Protein AF-A0A4R1AQC7-F1 (afdb_monomer)

Structure (mmCIF, N/CA/C/O backbone):
data_AF-A0A4R1AQC7-F1
#
_entry.id   AF-A0A4R1AQC7-F1
#
loop_
_atom_site.group_PDB
_atom_site.id
_atom_site.type_symbol
_atom_site.label_atom_id
_atom_site.label_alt_id
_atom_site.label_comp_id
_atom_site.label_asym_id
_atom_site.label_entity_id
_atom_site.label_seq_id
_atom_site.pdbx_PDB_ins_code
_atom_site.Cartn_x
_atom_site.Cartn_y
_atom_site.Cartn_z
_atom_site.occupancy
_atom_site.B_iso_or_equiv
_atom_site.auth_seq_id
_atom_site.auth_comp_id
_atom_site.auth_asym_id
_atom_site.auth_atom_id
_atom_site.pdbx_PDB_model_num
ATOM 1 N N . GLU A 1 1 ? 41.874 15.447 -10.967 1.00 40.44 1 GLU A N 1
ATOM 2 C CA . GLU A 1 1 ? 40.678 14.949 -11.677 1.00 40.44 1 GLU A CA 1
ATOM 3 C C . GLU A 1 1 ? 39.441 15.457 -10.962 1.00 40.44 1 GLU A C 1
ATOM 5 O O . GLU A 1 1 ? 39.412 15.425 -9.738 1.00 40.44 1 GLU A O 1
ATOM 10 N N . MET A 1 2 ? 38.472 15.997 -11.699 1.00 49.53 2 MET A N 1
ATOM 11 C CA . MET A 1 2 ? 37.183 16.425 -11.159 1.00 49.53 2 MET A CA 1
ATOM 12 C C . MET A 1 2 ? 36.176 15.340 -11.543 1.00 49.53 2 MET A C 1
ATOM 14 O O . MET A 1 2 ? 35.836 15.215 -12.717 1.00 49.53 2 MET A O 1
ATOM 18 N N . PHE A 1 3 ? 35.763 14.518 -10.577 1.00 52.41 3 PHE A N 1
ATOM 19 C CA . PHE A 1 3 ? 34.651 13.590 -10.767 1.00 52.41 3 PHE A CA 1
ATOM 20 C C . PHE A 1 3 ? 33.378 14.428 -10.883 1.00 52.41 3 PHE A C 1
ATOM 22 O O . PHE A 1 3 ? 32.837 14.899 -9.884 1.00 52.41 3 PHE A O 1
ATOM 29 N N . LEU A 1 4 ? 32.926 14.657 -12.114 1.00 52.84 4 LEU A N 1
ATOM 30 C CA . LEU A 1 4 ? 31.538 15.016 -12.362 1.00 52.84 4 LEU A CA 1
ATOM 31 C C . LEU A 1 4 ? 30.718 13.801 -11.928 1.00 52.84 4 LEU A C 1
ATOM 33 O O . LEU A 1 4 ? 30.653 12.809 -12.651 1.00 52.84 4 LEU A O 1
ATOM 37 N N . LEU A 1 5 ? 30.157 13.859 -10.718 1.00 58.72 5 LEU A N 1
ATOM 38 C CA . LEU A 1 5 ? 29.007 13.039 -10.357 1.00 58.72 5 LEU A CA 1
ATOM 39 C C . LEU A 1 5 ? 27.974 13.320 -11.445 1.00 58.72 5 LEU A C 1
ATOM 41 O O . LEU A 1 5 ? 27.468 14.440 -11.541 1.00 58.72 5 LEU A O 1
ATOM 45 N N . GLY A 1 6 ? 27.785 12.358 -12.350 1.00 58.38 6 GLY A N 1
ATOM 46 C CA . GLY A 1 6 ? 26.779 12.468 -13.391 1.00 58.38 6 GLY A CA 1
ATOM 47 C C . GLY A 1 6 ? 25.453 12.828 -12.735 1.00 58.38 6 GLY A C 1
ATOM 48 O O . GLY A 1 6 ? 25.164 12.364 -11.633 1.00 58.38 6 GLY A O 1
ATOM 49 N N . HIS A 1 7 ? 24.672 13.684 -13.388 1.00 61.81 7 HIS A N 1
ATOM 50 C CA . HIS A 1 7 ? 23.261 13.855 -13.066 1.00 61.81 7 HIS A CA 1
ATOM 51 C C . HIS A 1 7 ? 22.540 12.523 -13.335 1.00 61.81 7 HIS A C 1
ATOM 53 O O . HIS A 1 7 ? 21.817 12.393 -14.318 1.00 61.81 7 HIS A O 1
ATOM 59 N N . GLU A 1 8 ? 22.771 11.505 -12.507 1.00 58.66 8 GLU A N 1
ATOM 60 C CA . GLU A 1 8 ? 21.812 10.426 -12.369 1.00 58.66 8 GLU A CA 1
ATOM 61 C C . GLU A 1 8 ? 20.559 11.101 -11.824 1.00 58.66 8 GLU A C 1
ATOM 63 O O . GLU A 1 8 ? 20.579 11.731 -10.760 1.00 58.66 8 GLU A O 1
ATOM 68 N N . SER A 1 9 ? 19.503 11.104 -12.639 1.00 62.69 9 SER A N 1
ATOM 69 C CA . SER A 1 9 ? 18.201 11.552 -12.173 1.00 62.69 9 SER A CA 1
ATOM 70 C C . SER A 1 9 ? 17.899 10.755 -10.912 1.00 62.69 9 SER A C 1
ATOM 72 O O . SER A 1 9 ? 17.998 9.534 -10.933 1.00 62.69 9 SER A O 1
ATOM 74 N N . ILE A 1 10 ? 17.564 11.441 -9.817 1.00 67.81 10 ILE A N 1
ATOM 75 C CA . ILE A 1 10 ? 17.214 10.797 -8.538 1.00 67.81 10 ILE A CA 1
ATOM 76 C C . ILE A 1 10 ? 16.074 9.778 -8.739 1.00 67.81 10 ILE A C 1
ATOM 78 O O . ILE A 1 10 ? 15.950 8.841 -7.959 1.00 67.81 10 ILE A O 1
ATOM 82 N N . CYS A 1 11 ? 15.254 9.995 -9.771 1.00 67.81 11 CYS A N 1
ATOM 83 C CA . CYS A 1 11 ? 14.175 9.134 -10.229 1.00 67.81 11 CYS A CA 1
ATOM 84 C C . CYS A 1 11 ? 13.887 9.481 -11.704 1.00 67.81 11 CYS A C 1
ATOM 86 O O . CYS A 1 11 ? 13.842 10.676 -12.034 1.00 67.81 11 CYS A O 1
ATOM 88 N N . ASP A 1 12 ? 13.744 8.516 -12.611 1.00 84.25 12 ASP A N 1
ATOM 89 C CA . ASP A 1 12 ? 13.286 8.802 -13.983 1.00 84.25 12 ASP A CA 1
ATOM 90 C C . ASP A 1 12 ? 11.748 8.893 -14.077 1.00 84.25 12 ASP A C 1
ATOM 92 O O . ASP A 1 12 ? 1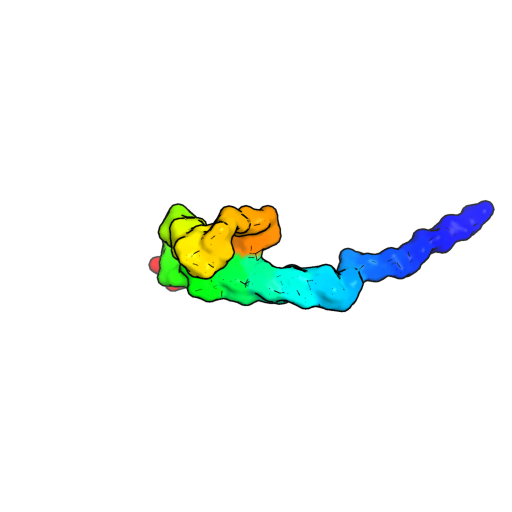1.024 8.602 -13.125 1.00 84.25 12 ASP A O 1
ATOM 96 N N . SER A 1 13 ? 11.212 9.372 -15.206 1.00 87.94 13 SER A N 1
ATOM 97 C CA . SER A 1 13 ? 9.757 9.554 -15.342 1.00 87.94 13 SER A CA 1
ATOM 98 C C . SER A 1 13 ? 8.983 8.243 -15.203 1.00 87.94 13 SER A C 1
ATOM 100 O O . SER A 1 13 ? 7.879 8.245 -14.674 1.00 87.94 13 SER A O 1
ATOM 102 N N . ASN A 1 14 ? 9.564 7.131 -15.651 1.00 90.38 14 ASN A N 1
ATOM 103 C CA . ASN A 1 14 ? 8.936 5.822 -15.562 1.00 90.38 14 ASN A CA 1
ATOM 104 C C . ASN A 1 14 ? 8.946 5.308 -14.114 1.00 90.38 14 ASN A C 1
ATOM 106 O O . ASN A 1 14 ? 7.958 4.744 -13.656 1.00 90.38 14 ASN A O 1
A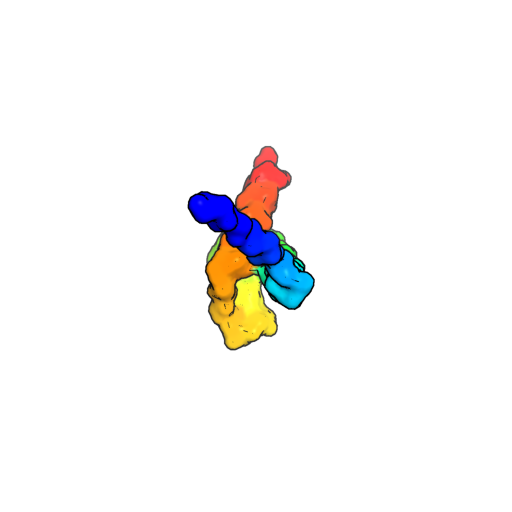TOM 110 N N . GLU A 1 15 ? 10.024 5.548 -13.369 1.00 88.88 15 GLU A N 1
ATOM 111 C CA . GLU A 1 15 ? 10.076 5.259 -11.933 1.00 88.88 15 GLU A CA 1
ATOM 112 C C . GLU A 1 15 ? 9.046 6.086 -11.143 1.00 88.88 15 GLU A C 1
ATOM 114 O O . GLU A 1 15 ? 8.386 5.553 -10.250 1.00 88.88 15 GLU A O 1
ATOM 119 N N . MET A 1 16 ? 8.833 7.357 -11.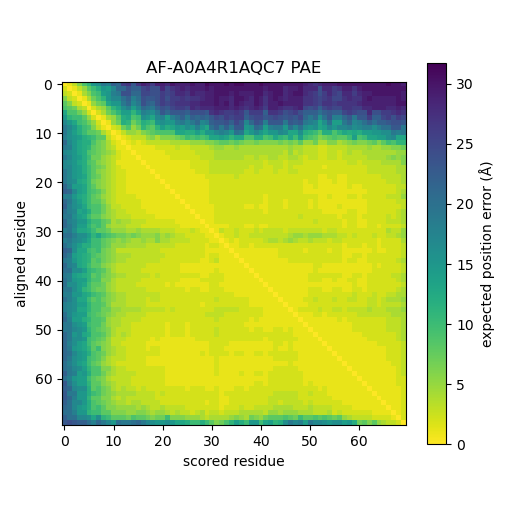509 1.00 90.81 16 MET A N 1
ATOM 120 C CA . MET A 1 16 ? 7.788 8.196 -10.906 1.00 90.81 16 MET A CA 1
ATOM 121 C C . MET A 1 16 ? 6.377 7.678 -11.199 1.00 90.81 16 MET A C 1
ATOM 123 O O . MET A 1 16 ? 5.538 7.676 -10.298 1.00 90.81 16 MET A O 1
ATOM 127 N N . ASP A 1 17 ? 6.118 7.223 -12.427 1.00 94.88 17 ASP A N 1
ATOM 128 C CA . ASP A 1 17 ? 4.827 6.639 -12.803 1.00 94.88 17 ASP A CA 1
ATOM 129 C C . ASP A 1 17 ? 4.555 5.349 -12.011 1.00 94.88 17 ASP A C 1
ATOM 131 O O . ASP A 1 17 ? 3.460 5.172 -11.478 1.00 94.88 17 ASP A O 1
ATOM 135 N N . ILE A 1 18 ? 5.565 4.484 -11.850 1.00 94.62 18 ILE A N 1
ATOM 136 C CA . ILE A 1 18 ? 5.463 3.270 -11.022 1.00 94.62 18 ILE A CA 1
ATOM 137 C C . ILE A 1 18 ? 5.137 3.639 -9.572 1.00 94.62 18 ILE A C 1
ATOM 139 O O . ILE A 1 18 ? 4.182 3.114 -9.003 1.00 94.62 18 ILE A O 1
ATOM 143 N N . TYR A 1 19 ? 5.888 4.572 -8.984 1.00 94.00 19 TYR A N 1
ATOM 144 C CA . TYR A 1 19 ? 5.683 4.989 -7.597 1.00 94.00 19 TYR A CA 1
ATOM 145 C C . TYR A 1 19 ? 4.295 5.605 -7.376 1.00 94.00 19 TYR A C 1
ATOM 147 O O . TYR A 1 19 ? 3.662 5.395 -6.338 1.00 94.00 19 TYR A O 1
ATOM 155 N N . TRP A 1 20 ? 3.798 6.354 -8.365 1.00 96.12 20 TRP A N 1
ATOM 156 C CA . TRP A 1 20 ? 2.455 6.923 -8.339 1.00 96.12 20 TRP A CA 1
ATOM 157 C C . TRP A 1 20 ? 1.370 5.842 -8.363 1.00 96.12 20 TRP A C 1
ATOM 159 O O . TRP A 1 20 ? 0.452 5.882 -7.541 1.00 96.12 20 TRP A O 1
ATOM 169 N N . GLU A 1 21 ? 1.489 4.847 -9.243 1.00 97.50 21 GLU A N 1
ATOM 170 C CA . GLU A 1 21 ? 0.552 3.718 -9.305 1.00 97.50 21 GLU A CA 1
ATOM 171 C C . GLU A 1 21 ? 0.551 2.897 -8.006 1.00 97.50 21 GLU A C 1
ATOM 173 O O . GLU A 1 21 ? -0.514 2.535 -7.496 1.00 97.50 21 GLU A O 1
ATOM 178 N N . GLU A 1 22 ? 1.722 2.658 -7.412 1.00 97.62 22 GLU A N 1
ATOM 179 C CA . GLU A 1 22 ? 1.859 1.972 -6.120 1.00 97.62 22 GLU A CA 1
ATOM 180 C C . GLU A 1 22 ? 1.150 2.738 -4.991 1.00 97.62 22 GLU A C 1
ATOM 182 O O . GLU A 1 22 ? 0.420 2.151 -4.183 1.00 97.62 22 GLU A O 1
ATOM 187 N N . LEU A 1 23 ? 1.313 4.064 -4.959 1.00 97.75 23 LEU A N 1
ATOM 188 C CA . LEU A 1 23 ? 0.668 4.941 -3.983 1.00 97.75 23 LEU A CA 1
ATOM 189 C C . LEU A 1 23 ? -0.856 4.933 -4.134 1.00 97.75 23 LEU A C 1
ATOM 191 O O . LEU A 1 23 ? -1.581 4.792 -3.141 1.00 97.75 23 LEU A O 1
ATOM 195 N N . ILE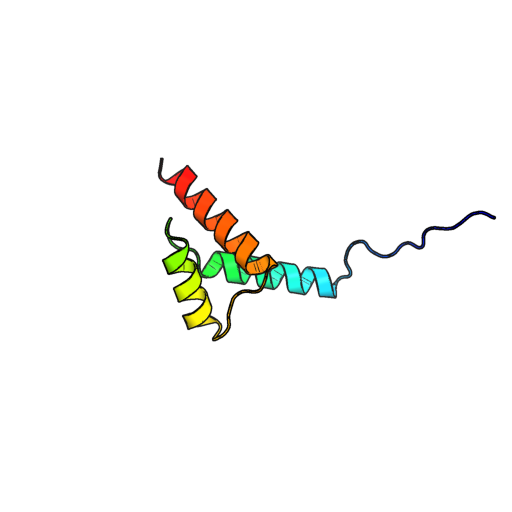 A 1 24 ? -1.356 5.056 -5.365 1.00 97.94 24 ILE A N 1
ATOM 196 C CA . ILE A 1 24 ? -2.793 5.040 -5.645 1.00 97.94 24 ILE A CA 1
ATOM 197 C C . ILE A 1 24 ? -3.393 3.682 -5.286 1.00 97.94 24 ILE A C 1
ATOM 199 O O . ILE A 1 24 ? -4.397 3.639 -4.570 1.00 97.94 24 ILE A O 1
ATOM 203 N N . THR A 1 25 ? -2.754 2.585 -5.691 1.00 97.69 25 THR A N 1
ATOM 204 C CA . THR A 1 25 ? -3.210 1.221 -5.385 1.00 97.69 25 THR A CA 1
ATOM 205 C C . THR A 1 25 ? -3.310 1.005 -3.873 1.00 97.69 25 THR A C 1
ATOM 207 O O . THR A 1 25 ? -4.340 0.548 -3.372 1.00 97.69 25 THR A O 1
ATOM 210 N N . ALA A 1 26 ? -2.286 1.407 -3.114 1.00 97.88 26 ALA A N 1
ATOM 211 C CA . ALA A 1 26 ? -2.301 1.328 -1.656 1.00 97.88 26 ALA A CA 1
ATOM 212 C C . ALA A 1 26 ? -3.428 2.168 -1.021 1.00 97.88 26 ALA A C 1
ATOM 214 O O . ALA A 1 26 ? -4.094 1.706 -0.093 1.00 97.88 26 ALA A O 1
ATOM 215 N N . SER A 1 27 ? -3.688 3.376 -1.533 1.00 96.88 27 SER A N 1
ATOM 216 C CA . SER A 1 27 ? -4.760 4.245 -1.019 1.00 96.88 27 SER A CA 1
ATOM 217 C C . SER A 1 27 ? -6.162 3.659 -1.234 1.00 96.88 27 SER A C 1
ATOM 219 O O . SER A 1 27 ? -7.077 3.869 -0.433 1.00 96.88 27 SER A O 1
ATOM 221 N N . GLN A 1 28 ? -6.351 2.894 -2.311 1.00 96.19 28 GLN A N 1
ATOM 222 C CA . GLN A 1 28 ? -7.649 2.325 -2.661 1.00 96.19 28 GLN A CA 1
ATOM 223 C C . GLN A 1 28 ? -8.030 1.150 -1.761 1.00 96.19 28 GLN A C 1
ATOM 225 O O . GLN A 1 28 ? -9.209 1.013 -1.438 1.00 96.19 28 GLN A O 1
ATOM 230 N N . VAL A 1 29 ? -7.065 0.356 -1.300 1.00 96.56 29 VAL A N 1
ATOM 231 C CA . VAL A 1 29 ? -7.325 -0.860 -0.506 1.00 96.56 29 VAL A CA 1
ATOM 232 C C . VAL A 1 29 ? -7.471 -0.579 0.992 1.00 96.56 29 VAL A C 1
ATOM 234 O O . VAL A 1 29 ? -8.092 -1.357 1.722 1.00 96.56 29 VAL A O 1
ATOM 237 N N . VAL A 1 30 ? -6.923 0.539 1.476 1.00 97.00 30 VAL A N 1
ATOM 238 C CA . VAL A 1 30 ? -7.026 0.938 2.882 1.00 97.00 30 VAL A CA 1
ATOM 239 C C . VAL A 1 30 ? -8.364 1.639 3.116 1.00 97.00 30 VAL A C 1
ATOM 241 O O . VAL A 1 30 ? -8.634 2.708 2.578 1.00 97.00 30 VAL A O 1
ATOM 244 N N . LYS A 1 31 ? -9.225 1.008 3.921 1.00 94.25 31 LYS A N 1
ATOM 245 C CA . LYS A 1 31 ? -10.567 1.513 4.280 1.00 94.25 31 LYS A CA 1
ATOM 246 C C . LYS A 1 31 ? -10.818 1.583 5.786 1.00 94.25 31 LYS A C 1
ATOM 248 O O . LYS A 1 31 ? -11.914 1.931 6.213 1.00 94.25 31 LYS A O 1
ATOM 253 N N . SER A 1 32 ? -9.849 1.158 6.593 1.00 92.75 32 SER A N 1
ATOM 254 C CA . SER A 1 32 ? -9.995 1.042 8.043 1.00 92.75 32 SER A CA 1
ATOM 255 C C . SER A 1 32 ? -8.636 1.070 8.736 1.00 92.75 32 SER A C 1
ATOM 257 O O . SER A 1 32 ? -7.593 1.021 8.088 1.00 92.75 32 SER A O 1
ATOM 259 N N . THR A 1 33 ? -8.662 1.059 10.065 1.00 96.19 33 THR A N 1
ATOM 260 C CA . THR A 1 33 ? -7.484 0.991 10.939 1.00 96.19 33 THR A CA 1
ATOM 261 C C . THR A 1 33 ? -6.823 -0.395 11.000 1.00 96.19 33 THR A C 1
ATOM 263 O O . THR A 1 33 ? -5.824 -0.563 11.697 1.00 96.19 33 THR A O 1
ATOM 266 N N . SER A 1 34 ? -7.349 -1.407 10.296 1.00 97.44 34 SER A N 1
ATOM 267 C CA . SER A 1 34 ? -6.786 -2.764 10.291 1.00 97.44 34 SER A CA 1
ATOM 268 C C . SER A 1 34 ? -5.815 -2.976 9.129 1.00 97.44 34 SER A C 1
ATOM 270 O O . SER A 1 34 ? -6.220 -3.076 7.968 1.00 97.44 34 SER A O 1
ATOM 272 N N . LEU A 1 35 ? -4.530 -3.119 9.465 1.00 97.50 35 LEU A N 1
ATOM 273 C CA . LEU A 1 35 ? -3.474 -3.453 8.507 1.00 97.50 35 LEU A CA 1
ATOM 274 C C . LEU A 1 35 ? -3.697 -4.821 7.852 1.00 97.50 35 LEU A C 1
ATOM 276 O O . LEU A 1 35 ? -3.510 -4.966 6.648 1.00 97.50 35 LEU A O 1
ATOM 280 N N . GLU A 1 36 ? -4.120 -5.818 8.628 1.00 97.75 36 GLU A N 1
ATOM 281 C CA . GLU A 1 36 ? -4.365 -7.165 8.111 1.00 97.75 36 GLU A CA 1
ATOM 282 C C . GLU A 1 36 ? -5.498 -7.165 7.081 1.00 97.75 36 GLU A C 1
ATOM 284 O O . GLU A 1 36 ? -5.338 -7.716 5.992 1.00 97.75 36 GLU A O 1
ATOM 289 N N . ASN A 1 37 ? -6.594 -6.451 7.364 1.00 97.44 37 ASN A N 1
ATOM 290 C CA . ASN A 1 37 ? -7.696 -6.315 6.412 1.00 97.44 37 ASN A CA 1
ATOM 291 C C . ASN A 1 37 ? -7.246 -5.601 5.134 1.00 97.44 37 ASN A C 1
ATOM 293 O O . ASN A 1 37 ? -7.595 -6.044 4.046 1.00 97.44 37 ASN A O 1
ATOM 297 N N . ALA A 1 38 ? -6.451 -4.532 5.247 1.00 97.69 38 ALA A N 1
ATOM 298 C CA . ALA A 1 38 ? -5.935 -3.821 4.079 1.00 97.69 38 ALA A CA 1
ATOM 299 C C . ALA A 1 38 ? -5.037 -4.714 3.204 1.00 97.69 38 ALA A C 1
ATOM 301 O O . ALA A 1 38 ? -5.166 -4.706 1.982 1.00 97.69 38 ALA A O 1
ATOM 302 N N . ILE A 1 39 ? -4.175 -5.533 3.817 1.00 97.94 39 ILE A N 1
ATOM 303 C CA . ILE A 1 39 ? -3.333 -6.500 3.098 1.00 97.94 39 ILE A CA 1
ATOM 304 C C . ILE A 1 39 ? -4.194 -7.573 2.415 1.00 97.94 39 ILE A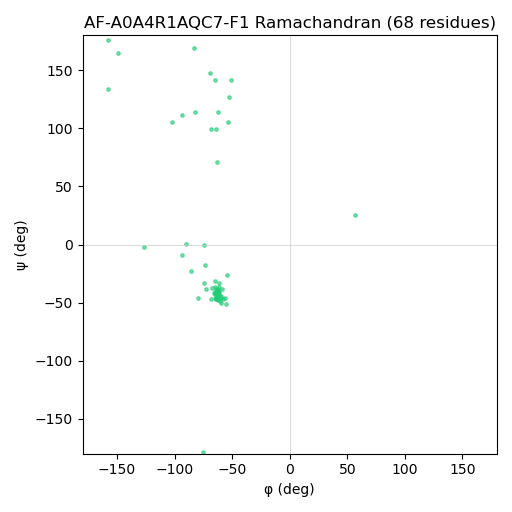 C 1
ATOM 306 O O . ILE A 1 39 ? -3.931 -7.933 1.268 1.00 97.94 39 ILE A O 1
ATOM 310 N N . VAL A 1 40 ? -5.230 -8.081 3.086 1.00 97.81 40 VAL A N 1
ATOM 311 C CA . VAL A 1 40 ? -6.160 -9.055 2.492 1.00 97.81 40 VAL A CA 1
ATOM 312 C C . VAL A 1 40 ? -6.900 -8.448 1.296 1.00 97.81 40 VAL A C 1
ATOM 314 O O . VAL A 1 40 ? -6.938 -9.080 0.239 1.00 97.81 40 VAL A O 1
ATOM 317 N N . SER A 1 41 ? -7.419 -7.223 1.421 1.00 97.62 41 SER A N 1
ATOM 318 C CA . SER A 1 41 ? -8.060 -6.496 0.316 1.00 97.62 41 SER A CA 1
ATOM 319 C C . SER A 1 41 ? -7.099 -6.283 -0.851 1.00 97.62 41 SER A C 1
ATOM 321 O O . SER A 1 41 ? -7.447 -6.584 -1.991 1.00 97.62 41 SER A O 1
ATOM 323 N N . PHE A 1 42 ? -5.854 -5.882 -0.569 1.00 98.25 42 PHE A N 1
ATOM 324 C CA . PHE A 1 42 ? -4.826 -5.715 -1.594 1.00 98.25 42 PHE A CA 1
ATOM 325 C C . PHE A 1 42 ? -4.623 -6.987 -2.415 1.00 98.25 42 PHE A C 1
ATOM 327 O O . PHE A 1 42 ? -4.685 -6.946 -3.645 1.00 98.25 42 PHE A O 1
ATOM 334 N N . LYS A 1 43 ? -4.427 -8.131 -1.747 1.00 97.88 43 LYS A N 1
ATOM 335 C CA . LYS A 1 43 ? -4.228 -9.420 -2.427 1.00 97.88 43 LYS A CA 1
ATOM 336 C C . LYS A 1 43 ? -5.470 -9.855 -3.199 1.00 97.88 43 LYS A C 1
ATOM 338 O O . LYS A 1 43 ? -5.354 -10.438 -4.279 1.00 97.88 43 LYS A O 1
ATOM 343 N N . ALA A 1 44 ? -6.658 -9.586 -2.660 1.00 97.12 44 ALA A N 1
ATOM 344 C CA . ALA A 1 44 ? -7.918 -9.932 -3.302 1.00 97.12 44 ALA A CA 1
ATOM 345 C C . ALA A 1 44 ? -8.133 -9.154 -4.610 1.00 97.12 44 ALA A C 1
ATOM 347 O O . ALA A 1 44 ? -8.564 -9.759 -5.596 1.00 97.12 44 ALA A O 1
ATOM 348 N N . GLU A 1 45 ? -7.806 -7.862 -4.631 1.00 96.75 45 GLU A N 1
ATOM 349 C CA . GLU A 1 45 ? -7.982 -6.976 -5.787 1.00 96.75 45 GLU A CA 1
ATOM 350 C C . GLU A 1 45 ? -6.862 -7.151 -6.823 1.00 96.75 45 GLU A C 1
ATOM 352 O O . GLU A 1 45 ? -7.145 -7.346 -8.004 1.00 96.75 45 GLU A O 1
ATOM 357 N N . ASN A 1 46 ? -5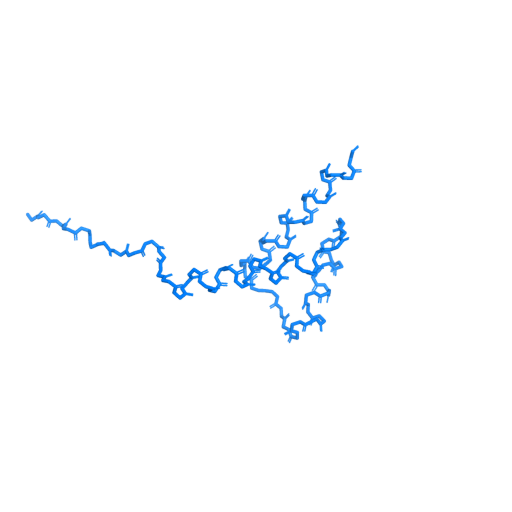.602 -7.198 -6.383 1.00 96.31 46 ASN A N 1
ATOM 358 C CA . ASN A 1 46 ? -4.432 -7.192 -7.271 1.00 96.31 46 ASN A CA 1
ATOM 359 C C . ASN A 1 46 ? -3.904 -8.590 -7.631 1.00 96.31 46 ASN A C 1
ATOM 361 O O . ASN A 1 46 ? -3.027 -8.718 -8.482 1.00 96.31 46 ASN A O 1
ATOM 365 N N . LYS A 1 47 ? -4.415 -9.651 -6.989 1.00 97.44 47 LYS A N 1
ATOM 366 C CA . LYS A 1 47 ? -3.997 -11.057 -7.195 1.00 97.44 47 LYS A CA 1
ATOM 367 C C . LYS A 1 47 ? -2.500 -11.312 -6.972 1.00 97.44 47 LYS A C 1
ATOM 369 O O . LYS A 1 47 ? -1.951 -12.276 -7.502 1.00 97.44 47 LYS A O 1
ATOM 374 N N . ARG A 1 48 ? -1.852 -10.473 -6.165 1.00 97.44 48 ARG A N 1
ATOM 375 C CA . ARG A 1 48 ? -0.442 -10.581 -5.779 1.00 97.44 48 ARG A CA 1
ATOM 376 C C . ARG A 1 48 ? -0.217 -10.011 -4.385 1.00 97.44 48 ARG A C 1
ATOM 378 O O . ARG A 1 48 ? -1.065 -9.288 -3.864 1.00 97.44 48 ARG A O 1
ATOM 385 N N . ASP A 1 49 ? 0.932 -10.325 -3.804 1.00 98.06 49 ASP A N 1
ATOM 386 C CA . ASP A 1 49 ? 1.410 -9.645 -2.606 1.00 98.06 49 ASP A CA 1
ATOM 387 C C . ASP A 1 49 ? 1.811 -8.190 -2.922 1.00 98.06 49 ASP A C 1
ATOM 389 O O . ASP A 1 49 ? 2.247 -7.904 -4.047 1.00 98.06 49 ASP A O 1
ATOM 393 N N . PRO A 1 50 ? 1.641 -7.264 -1.959 1.00 97.81 50 PRO A N 1
ATOM 394 C CA . PRO A 1 50 ? 2.169 -5.915 -2.095 1.00 97.81 50 PRO A CA 1
ATOM 395 C C . PRO A 1 50 ? 3.695 -5.965 -2.122 1.00 97.81 50 PRO A C 1
ATOM 397 O O . PRO A 1 50 ? 4.310 -6.752 -1.396 1.00 97.81 50 PRO A O 1
ATOM 400 N N . ASN A 1 51 ? 4.300 -5.121 -2.949 1.00 97.75 51 ASN A N 1
ATOM 401 C CA . ASN A 1 51 ? 5.738 -4.894 -2.907 1.00 97.75 51 ASN A CA 1
ATOM 402 C C . ASN A 1 51 ? 6.117 -4.003 -1.706 1.00 97.75 51 ASN A C 1
ATOM 404 O O . ASN A 1 51 ? 5.261 -3.600 -0.912 1.00 97.75 51 ASN A O 1
ATOM 408 N N . ASP A 1 52 ? 7.405 -3.696 -1.559 1.00 97.62 52 ASP A N 1
ATOM 409 C CA . ASP A 1 52 ? 7.900 -2.944 -0.403 1.00 97.62 52 ASP A CA 1
ATOM 410 C C . ASP A 1 52 ? 7.332 -1.517 -0.318 1.00 97.62 52 ASP A C 1
ATOM 412 O O . ASP A 1 52 ? 6.958 -1.076 0.774 1.00 97.62 52 ASP A O 1
ATOM 416 N N . ASN A 1 53 ? 7.201 -0.816 -1.450 1.00 96.81 53 ASN A N 1
ATOM 417 C CA . ASN A 1 53 ? 6.641 0.537 -1.501 1.00 96.81 53 ASN A CA 1
ATOM 418 C C . ASN A 1 53 ? 5.146 0.528 -1.174 1.00 96.81 53 ASN A C 1
ATOM 420 O O . ASN A 1 53 ? 4.679 1.289 -0.328 1.00 96.81 53 ASN A O 1
ATOM 424 N N . GLU A 1 54 ? 4.392 -0.385 -1.776 1.00 98.31 54 GLU A N 1
ATOM 425 C CA . GLU A 1 54 ? 2.960 -0.531 -1.522 1.00 98.31 54 GLU A CA 1
ATOM 426 C C . GLU A 1 54 ? 2.691 -0.906 -0.068 1.00 98.31 54 GLU A C 1
ATOM 428 O O . GLU A 1 54 ? 1.810 -0.333 0.569 1.00 98.31 54 GLU A O 1
ATOM 433 N N . LEU A 1 55 ? 3.477 -1.824 0.502 1.00 98.25 55 LEU A N 1
ATOM 434 C CA . LEU A 1 55 ? 3.365 -2.187 1.910 1.00 98.25 55 LEU A CA 1
ATOM 435 C C . LEU A 1 55 ? 3.697 -1.000 2.824 1.00 98.25 55 LEU A C 1
ATOM 437 O O . LEU A 1 55 ? 3.052 -0.826 3.863 1.00 98.25 55 LEU A O 1
ATOM 441 N N . PHE A 1 56 ? 4.691 -0.188 2.457 1.00 98.12 56 PHE A N 1
ATOM 442 C CA . PHE A 1 56 ? 5.003 1.055 3.154 1.00 98.12 56 PHE A CA 1
ATOM 443 C C . PHE A 1 56 ? 3.811 2.025 3.124 1.00 98.12 56 PHE A C 1
ATOM 445 O O . PHE A 1 56 ? 3.381 2.492 4.183 1.00 98.12 56 PHE A O 1
ATOM 452 N N . PHE A 1 57 ? 3.211 2.260 1.957 1.00 98.38 57 PHE A N 1
ATOM 453 C CA . PHE A 1 57 ? 2.049 3.140 1.817 1.00 98.38 57 PHE A CA 1
ATOM 454 C C . PHE A 1 57 ? 0.810 2.620 2.541 1.00 98.38 57 PHE A C 1
ATOM 456 O O . PHE A 1 57 ? 0.147 3.386 3.235 1.00 98.38 57 PHE A O 1
ATOM 463 N N . ILE A 1 58 ? 0.515 1.319 2.454 1.00 98.50 58 ILE A N 1
ATOM 464 C CA . ILE A 1 58 ? -0.606 0.699 3.171 1.00 98.50 58 ILE A CA 1
ATOM 465 C C . ILE A 1 58 ? -0.477 0.972 4.674 1.00 98.50 58 ILE A C 1
ATOM 467 O O . ILE A 1 58 ? -1.440 1.393 5.313 1.00 98.50 58 ILE A O 1
ATOM 471 N N . LYS A 1 59 ? 0.721 0.787 5.248 1.00 98.31 59 LYS A N 1
ATOM 472 C CA . LYS A 1 59 ? 0.978 1.097 6.663 1.00 98.31 59 LYS A CA 1
ATOM 473 C C . LYS A 1 59 ? 0.775 2.582 6.966 1.00 98.31 59 LYS A C 1
ATOM 475 O O . LYS A 1 59 ? 0.189 2.906 7.997 1.00 98.31 59 LYS A O 1
ATOM 480 N N . ALA A 1 60 ? 1.234 3.471 6.086 1.00 98.19 60 ALA A N 1
ATOM 481 C CA . ALA A 1 60 ? 1.069 4.912 6.253 1.00 98.19 60 ALA A CA 1
ATOM 482 C C . ALA A 1 60 ? -0.415 5.324 6.268 1.00 98.19 60 ALA A C 1
ATOM 484 O O . ALA A 1 60 ? -0.841 6.012 7.193 1.00 98.19 60 ALA A O 1
ATOM 485 N N . PHE A 1 61 ? -1.220 4.845 5.317 1.00 98.25 61 PHE A N 1
ATOM 486 C CA . PHE A 1 61 ? -2.655 5.145 5.261 1.00 98.25 61 PHE A CA 1
ATOM 487 C C . PHE A 1 61 ? -3.438 4.526 6.426 1.00 98.25 61 PHE A C 1
ATOM 489 O O . PHE A 1 61 ? -4.348 5.153 6.964 1.00 98.25 61 PHE A O 1
ATOM 496 N N . VAL A 1 62 ? -3.082 3.315 6.867 1.00 98.19 62 VAL A N 1
ATOM 497 C CA . VAL A 1 62 ? -3.690 2.709 8.064 1.00 98.19 62 VAL A CA 1
ATOM 498 C C . VAL A 1 62 ? -3.397 3.557 9.303 1.00 9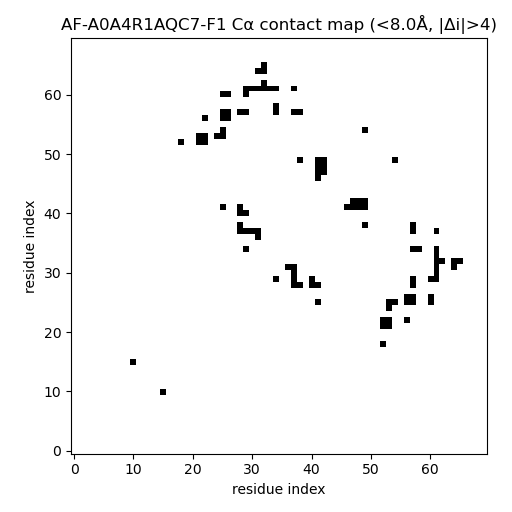8.19 62 VAL A C 1
ATOM 500 O O . VAL A 1 62 ? -4.300 3.804 10.103 1.00 98.19 62 VAL A O 1
ATOM 503 N N . ASN A 1 63 ? -2.161 4.040 9.448 1.00 97.81 6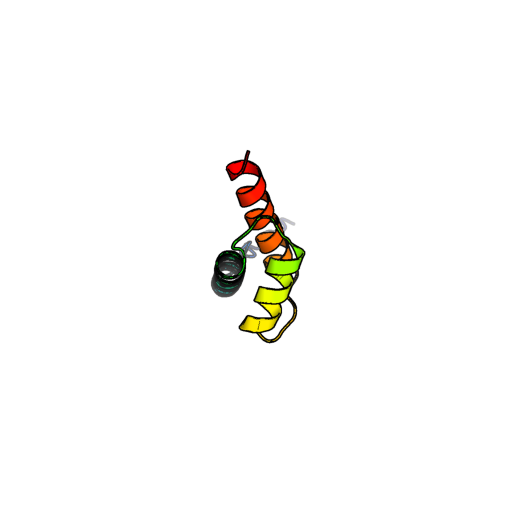3 ASN A N 1
ATOM 504 C CA . ASN A 1 63 ? -1.790 4.937 10.541 1.00 97.81 63 ASN A CA 1
ATOM 505 C C . ASN A 1 63 ? -2.557 6.264 10.488 1.00 97.81 63 ASN A C 1
ATOM 507 O O . ASN A 1 63 ? -3.001 6.737 11.531 1.00 97.81 63 ASN A O 1
ATOM 511 N N . ASP A 1 64 ? -2.757 6.837 9.301 1.00 97.06 64 ASP A N 1
ATOM 512 C CA . ASP A 1 64 ? -3.575 8.042 9.127 1.00 97.06 64 ASP A CA 1
ATOM 513 C C . ASP A 1 64 ? -5.022 7.815 9.600 1.00 97.06 64 ASP A C 1
ATOM 515 O O . ASP A 1 64 ? -5.535 8.578 10.419 1.00 97.06 64 ASP A O 1
ATOM 519 N N . HIS A 1 65 ? -5.642 6.691 9.221 1.00 96.50 65 HIS A N 1
ATOM 520 C CA . HIS A 1 65 ? -6.958 6.309 9.744 1.00 96.50 65 HIS A CA 1
ATOM 521 C C . HIS A 1 65 ? -6.982 6.162 11.270 1.00 96.50 65 HIS A C 1
ATOM 523 O O . HIS A 1 65 ? -7.982 6.520 11.894 1.00 96.50 65 HIS A O 1
ATOM 529 N N . ILE A 1 66 ? -5.920 5.627 11.883 1.00 96.56 66 ILE A N 1
ATOM 530 C CA . ILE A 1 66 ? -5.827 5.497 13.346 1.00 96.56 66 ILE A 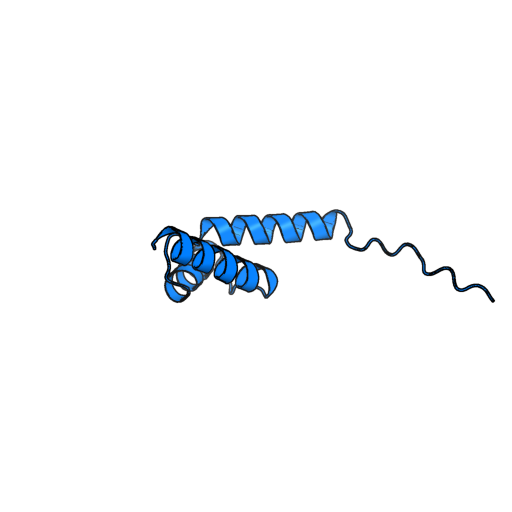CA 1
ATOM 531 C C . ILE A 1 66 ? -5.818 6.879 13.996 1.00 96.56 66 ILE A C 1
ATOM 533 O O . ILE A 1 66 ? -6.562 7.093 14.948 1.00 96.56 66 ILE A O 1
ATOM 537 N N . ILE A 1 67 ? -5.016 7.809 13.472 1.00 96.81 67 ILE A N 1
ATOM 538 C CA . ILE A 1 67 ? -4.911 9.179 13.990 1.00 96.81 67 ILE A CA 1
ATOM 539 C C . ILE A 1 67 ? -6.245 9.919 13.844 1.00 96.81 67 ILE A C 1
ATOM 541 O O . ILE A 1 67 ? -6.672 10.584 14.779 1.00 96.81 67 ILE A O 1
ATOM 545 N N . GLN A 1 68 ? -6.929 9.776 12.707 1.00 94.12 68 GLN A N 1
ATOM 546 C CA . GLN A 1 68 ? -8.218 10.437 12.456 1.00 94.12 68 GLN A CA 1
ATOM 547 C C . GLN A 1 68 ? -9.393 9.829 13.237 1.00 94.12 68 GLN A C 1
ATOM 549 O O . GLN A 1 68 ? -10.446 10.454 13.339 1.00 94.12 68 GLN A O 1
ATOM 554 N N . SER A 1 69 ? -9.241 8.608 13.758 1.00 89.81 69 SER A N 1
ATOM 555 C CA . SER A 1 69 ? -10.272 7.929 14.558 1.00 89.81 69 SER A CA 1
ATOM 556 C C . SER A 1 69 ? -10.167 8.220 16.064 1.00 89.81 69 SER A C 1
ATOM 558 O O . SER A 1 69 ? -10.948 7.653 16.832 1.00 89.81 69 SER A O 1
ATOM 560 N N . GLN A 1 70 ? -9.197 9.040 16.488 1.00 73.06 70 GLN A N 1
ATOM 561 C CA . GLN A 1 70 ? -8.999 9.491 17.874 1.00 73.06 70 GLN A CA 1
ATOM 562 C C . GLN A 1 70 ? -9.664 10.845 18.121 1.00 73.06 70 GLN A C 1
ATOM 564 O O . GLN A 1 70 ? -10.205 11.011 19.238 1.00 73.06 70 GLN A O 1
#

Sequence (70 aa):
EMFLLGHESICDSNEMDIYWEELITASQVVKSTSLENAIVSFKAENKRDPNDNELFFIKAFVNDHIIQSQ

Radius of gyration: 16.43 Å; Cα contacts (8 Å, |Δi|>4): 54; chains: 1; bounding box: 51×28×33 Å

Organism: NCBI:txid1742358

Foldseek 3Di:
DDPPPPCPPPADPVRVVVLVVLLVLLLVLADELDLVSSQVSSCVVVVDGRDPSSSVNNNVVSVVRVVVVD

Mean predicted aligned error: 6.5 Å

Solvent-accessible surface area (backbone atoms only — not comparable to full-atom values): 4127 Å² total; per-residue (Å²): 138,82,83,75,76,68,88,68,64,97,64,51,73,67,56,49,51,51,54,50,52,35,48,52,55,23,59,70,38,45,86,50,64,48,60,68,59,26,53,52,43,39,32,70,76,68,75,43,79,74,54,75,68,26,48,51,41,35,54,51,53,19,49,50,44,47,63,75,72,109

Secondary structure (DSSP, 8-state):
---------SS-HHHHHHHHHHHHHHHHH--SS-HHHHHHHHHHHHSS---HHHHHHHHHHHHHHHHHT-

pLDDT: mean 89.8, std 14.84, range [40.44, 98.5]

Nearest PDB structures (foldseek):
  5zux-assembly1_A  TM=4.325E-01  e=8.492E+00  Bacillus subtilis subsp. subtilis str. 168
  9e7f-assembly1_BS  TM=3.751E-01  e=9.566E+00  Pyrobaculum calidifontis JCM 11548